Protein AF-A0A959BLJ2-F1 (afdb_monomer)

pLDDT: mean 72.9, std 11.4, range [43.72, 84.56]

Structure (mmCIF, N/CA/C/O backbone):
data_AF-A0A959BLJ2-F1
#
_entry.id   AF-A0A959BLJ2-F1
#
loop_
_atom_site.group_PDB
_atom_site.id
_atom_site.type_symbol
_atom_site.label_atom_id
_atom_site.label_alt_id
_atom_site.label_comp_id
_atom_site.label_asym_id
_atom_site.label_entity_id
_atom_site.label_seq_id
_atom_site.pdbx_PDB_ins_code
_atom_site.Cartn_x
_atom_site.Cartn_y
_atom_site.Cartn_z
_atom_site.occupancy
_atom_site.B_iso_or_equiv
_atom_site.auth_seq_id
_atom_site.auth_comp_id
_atom_site.auth_asym_id
_atom_site.auth_atom_id
_atom_site.pdbx_PDB_model_num
ATOM 1 N N . MET A 1 1 ? 22.339 -14.964 -24.001 1.00 52.47 1 MET A N 1
ATOM 2 C CA . MET A 1 1 ? 20.866 -15.059 -24.110 1.00 52.47 1 MET A CA 1
ATOM 3 C C . MET A 1 1 ? 20.276 -14.358 -22.897 1.00 52.47 1 MET A C 1
ATOM 5 O O . MET A 1 1 ? 20.735 -14.684 -21.807 1.00 52.47 1 MET A O 1
ATOM 9 N N . PRO A 1 2 ? 19.372 -13.374 -23.046 1.00 54.16 2 PRO A N 1
ATOM 10 C CA . PRO A 1 2 ? 18.734 -12.746 -21.897 1.00 54.16 2 PRO A CA 1
ATOM 11 C C . PRO A 1 2 ? 17.686 -13.699 -21.307 1.00 54.16 2 PRO A C 1
ATOM 13 O O . PRO A 1 2 ? 17.060 -14.482 -22.020 1.00 54.16 2 PRO A O 1
ATOM 16 N N . ILE A 1 3 ? 17.573 -13.668 -19.986 1.00 58.47 3 ILE A N 1
ATOM 17 C CA . ILE A 1 3 ? 16.668 -14.480 -19.171 1.00 58.47 3 ILE A CA 1
ATOM 18 C C . ILE A 1 3 ? 15.236 -14.009 -19.482 1.00 58.47 3 ILE A C 1
ATOM 20 O O . ILE A 1 3 ? 15.024 -12.797 -19.450 1.00 58.47 3 ILE A O 1
ATOM 24 N N . PRO A 1 4 ? 14.264 -14.886 -19.808 1.00 52.09 4 PRO A N 1
ATOM 25 C CA . PRO A 1 4 ? 12.890 -14.437 -19.993 1.00 52.09 4 PRO A CA 1
ATOM 26 C C . PRO A 1 4 ? 12.406 -13.864 -18.663 1.00 52.09 4 PRO A C 1
ATOM 28 O O . PRO A 1 4 ? 12.587 -14.505 -17.624 1.00 52.09 4 PRO A O 1
ATOM 31 N N . GLU A 1 5 ? 11.843 -12.656 -18.694 1.00 57.88 5 GLU A N 1
ATOM 32 C CA . GLU A 1 5 ? 11.174 -12.038 -17.553 1.00 57.88 5 GLU A CA 1
ATOM 33 C C . GLU A 1 5 ? 10.136 -13.038 -17.048 1.00 57.88 5 GLU A C 1
ATOM 35 O O . GLU A 1 5 ? 9.101 -13.282 -17.670 1.00 57.88 5 GLU A O 1
ATOM 40 N N . LYS A 1 6 ? 10.501 -13.750 -15.981 1.00 51.06 6 LYS A N 1
ATOM 41 C CA . LYS A 1 6 ? 9.698 -14.816 -15.405 1.00 51.06 6 LYS A CA 1
ATOM 42 C C . LYS A 1 6 ? 8.441 -14.135 -14.898 1.00 51.06 6 LYS A C 1
ATOM 44 O O . LYS A 1 6 ? 8.510 -13.459 -13.881 1.00 51.06 6 LYS A O 1
ATOM 49 N N . TYR A 1 7 ? 7.338 -14.277 -15.631 1.00 53.50 7 TYR A N 1
ATOM 50 C CA . TYR A 1 7 ? 6.028 -13.789 -15.222 1.00 53.50 7 TYR A CA 1
ATOM 51 C C . TYR A 1 7 ? 5.768 -14.286 -13.800 1.00 53.50 7 TYR A C 1
ATOM 53 O O . TYR A 1 7 ? 5.587 -15.485 -13.571 1.00 53.50 7 TYR A O 1
ATOM 61 N N . ILE A 1 8 ? 5.861 -13.371 -12.838 1.00 58.66 8 ILE A N 1
ATOM 62 C CA . ILE A 1 8 ? 5.483 -13.631 -11.460 1.00 58.66 8 ILE A CA 1
ATOM 63 C C . ILE A 1 8 ? 3.972 -13.428 -11.463 1.00 58.66 8 ILE A C 1
ATOM 65 O O . ILE A 1 8 ? 3.532 -12.302 -11.700 1.00 58.66 8 ILE A O 1
ATOM 69 N N . PRO A 1 9 ? 3.166 -14.492 -11.303 1.00 58.03 9 PRO A N 1
ATOM 70 C CA . PRO A 1 9 ? 1.732 -14.315 -11.202 1.00 58.03 9 PRO A CA 1
ATOM 71 C C . PRO A 1 9 ? 1.461 -13.353 -10.053 1.00 58.03 9 PRO A C 1
ATOM 73 O O . PRO A 1 9 ? 2.048 -13.484 -8.978 1.00 58.03 9 PRO A O 1
ATOM 76 N N . ILE A 1 10 ? 0.598 -12.376 -10.320 1.00 56.56 10 ILE A N 1
ATOM 77 C CA . ILE A 1 10 ? 0.103 -11.453 -9.308 1.00 56.56 10 ILE A CA 1
ATOM 78 C C . ILE A 1 10 ? -0.403 -12.308 -8.148 1.00 56.56 10 ILE A C 1
ATOM 80 O O . ILE A 1 10 ? -1.298 -13.136 -8.322 1.00 56.56 10 ILE A O 1
ATOM 84 N N . ASP A 1 11 ? 0.236 -12.175 -6.989 1.00 60.81 11 ASP A N 1
ATOM 85 C CA . ASP A 1 11 ? -0.122 -12.949 -5.812 1.00 60.81 11 ASP A CA 1
ATOM 86 C C . ASP A 1 11 ? -1.477 -12.416 -5.337 1.00 60.81 11 ASP A C 1
ATOM 88 O O . ASP A 1 11 ? -1.551 -11.378 -4.683 1.00 60.81 11 ASP A O 1
ATOM 92 N N . CYS A 1 12 ? -2.577 -13.066 -5.725 1.00 55.66 12 CYS A N 1
ATOM 93 C CA . CYS A 1 12 ? -3.920 -12.621 -5.342 1.00 55.66 12 CYS A CA 1
ATOM 94 C C . CYS A 1 12 ? -4.052 -12.502 -3.817 1.00 55.66 12 CYS A C 1
ATOM 96 O O . CYS A 1 12 ? -4.697 -11.581 -3.333 1.00 55.66 12 CYS A O 1
ATOM 98 N N . ASN A 1 13 ? -3.327 -13.334 -3.052 1.00 63.41 13 ASN A N 1
ATOM 99 C CA . ASN A 1 13 ? -3.282 -13.217 -1.595 1.00 63.41 13 ASN A CA 1
ATOM 100 C C . ASN A 1 13 ? -2.723 -11.871 -1.122 1.00 63.41 13 ASN A C 1
ATOM 102 O O . ASN A 1 13 ? -3.028 -11.449 -0.011 1.00 63.41 13 ASN A O 1
ATOM 106 N N . PHE A 1 14 ? -1.856 -11.221 -1.899 1.00 67.69 14 PHE A N 1
ATOM 107 C CA . PHE A 1 14 ? -1.341 -9.893 -1.578 1.00 67.69 14 PHE A CA 1
ATOM 108 C C . PHE A 1 14 ? -2.431 -8.829 -1.731 1.00 67.69 14 PHE A C 1
ATOM 110 O O . PHE A 1 14 ? -2.600 -8.006 -0.833 1.00 67.69 14 PHE A O 1
ATOM 117 N N . TYR A 1 15 ? -3.220 -8.910 -2.803 1.00 67.81 15 TYR A N 1
ATOM 118 C CA . TYR A 1 15 ? -4.370 -8.035 -3.027 1.00 67.81 15 TYR A CA 1
ATOM 119 C C . TYR A 1 15 ? -5.456 -8.248 -1.974 1.00 67.81 15 TYR A C 1
ATOM 121 O O . TYR A 1 15 ? -5.846 -7.289 -1.317 1.00 67.81 15 TYR A O 1
ATOM 129 N N . ASP A 1 16 ? -5.822 -9.500 -1.690 1.00 70.06 16 ASP A N 1
ATOM 130 C CA . ASP A 1 16 ? -6.748 -9.842 -0.603 1.00 70.06 16 ASP A CA 1
ATOM 131 C C . ASP A 1 16 ? -6.271 -9.294 0.753 1.00 70.06 16 ASP A C 1
ATOM 133 O O . ASP A 1 16 ? -7.065 -8.818 1.565 1.00 70.06 16 ASP A O 1
ATOM 137 N N . ARG A 1 17 ? -4.958 -9.330 1.029 1.00 76.44 17 ARG A N 1
ATOM 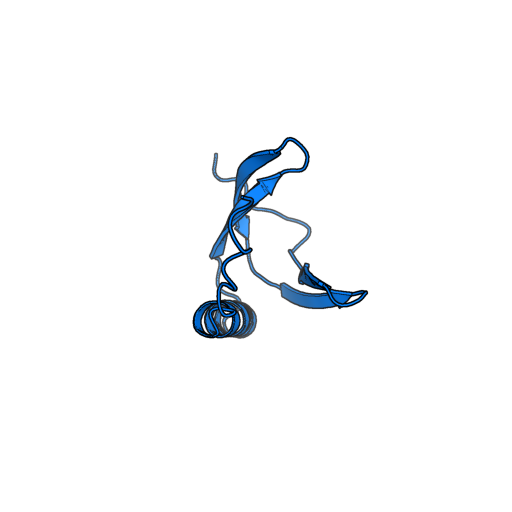138 C CA . ARG A 1 17 ? -4.389 -8.772 2.270 1.00 76.44 17 ARG A CA 1
ATOM 139 C C . ARG A 1 17 ? -4.476 -7.251 2.313 1.00 76.44 17 ARG A C 1
ATOM 141 O O . ARG A 1 17 ? -4.714 -6.710 3.393 1.00 76.44 17 ARG A O 1
ATOM 148 N N . ILE A 1 18 ? -4.273 -6.577 1.183 1.00 75.69 18 ILE A N 1
ATOM 149 C CA . ILE A 1 18 ? -4.420 -5.122 1.059 1.00 75.69 18 ILE A CA 1
ATOM 150 C C . ILE A 1 18 ? -5.882 -4.733 1.267 1.00 75.69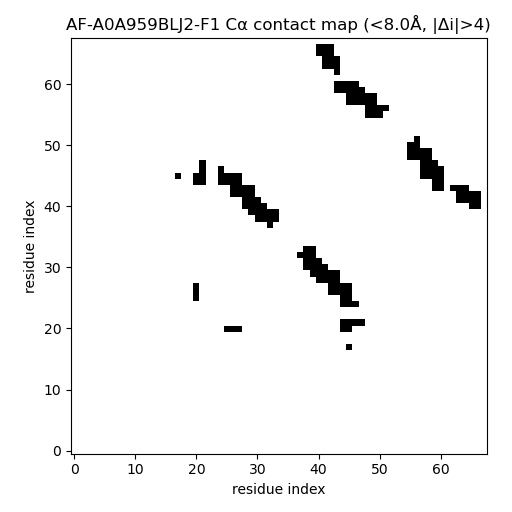 18 ILE A C 1
ATOM 152 O O . ILE A 1 18 ? -6.169 -3.913 2.138 1.00 75.69 18 ILE A O 1
ATOM 156 N N . GLU A 1 19 ? -6.803 -5.374 0.550 1.00 74.69 19 GLU A N 1
ATOM 157 C CA . GLU A 1 19 ? -8.241 -5.130 0.669 1.00 74.69 19 GLU A CA 1
ATOM 158 C C . GLU A 1 19 ? -8.730 -5.408 2.095 1.00 74.69 19 GLU A C 1
ATOM 160 O O . GLU A 1 19 ? -9.395 -4.569 2.705 1.00 74.69 19 GLU A O 1
ATOM 165 N N . ALA A 1 20 ? -8.318 -6.529 2.694 1.00 80.38 20 ALA A N 1
ATOM 166 C CA . ALA A 1 20 ? -8.639 -6.845 4.082 1.00 80.38 20 ALA A CA 1
ATOM 167 C C . ALA A 1 20 ? -8.066 -5.811 5.061 1.00 80.38 20 ALA A C 1
ATOM 169 O O . ALA A 1 20 ? -8.747 -5.436 6.017 1.00 80.38 20 ALA A O 1
ATOM 170 N N . ALA A 1 21 ? -6.839 -5.327 4.847 1.00 80.25 21 ALA A N 1
ATOM 171 C CA . ALA A 1 21 ? -6.232 -4.301 5.693 1.00 80.25 21 ALA A CA 1
ATOM 172 C C . ALA A 1 21 ? -6.948 -2.944 5.577 1.00 80.25 21 ALA A C 1
ATOM 174 O O . ALA A 1 21 ? -7.127 -2.280 6.604 1.00 80.25 21 ALA A O 1
ATOM 175 N N . ILE A 1 22 ? -7.408 -2.572 4.376 1.00 81.06 22 ILE A N 1
ATOM 176 C CA . ILE A 1 22 ? -8.220 -1.371 4.121 1.00 81.06 22 ILE A CA 1
ATOM 177 C C . ILE A 1 22 ? -9.575 -1.491 4.828 1.00 81.06 22 ILE A C 1
ATOM 179 O O . ILE A 1 22 ? -9.935 -0.626 5.631 1.00 81.06 22 ILE A O 1
ATOM 183 N N . VAL A 1 23 ? -10.291 -2.603 4.619 1.00 81.06 23 VAL A N 1
ATOM 184 C CA . VAL A 1 23 ? -11.605 -2.862 5.236 1.00 81.06 23 VAL A CA 1
ATOM 185 C C . VAL A 1 23 ? -11.509 -2.882 6.762 1.00 81.06 23 VAL A C 1
ATOM 187 O O . VAL A 1 23 ? -12.331 -2.279 7.453 1.00 81.06 23 VAL A O 1
ATOM 190 N N . GLN A 1 24 ? -10.480 -3.530 7.310 1.00 83.12 24 GLN A N 1
ATOM 191 C CA . GLN A 1 24 ? -10.260 -3.613 8.757 1.00 83.12 24 GLN A CA 1
ATOM 192 C C . GLN A 1 24 ? -9.662 -2.328 9.349 1.00 83.12 24 GLN A C 1
ATOM 194 O O . GLN A 1 24 ? -9.537 -2.230 10.572 1.00 83.12 24 GLN A O 1
ATOM 199 N N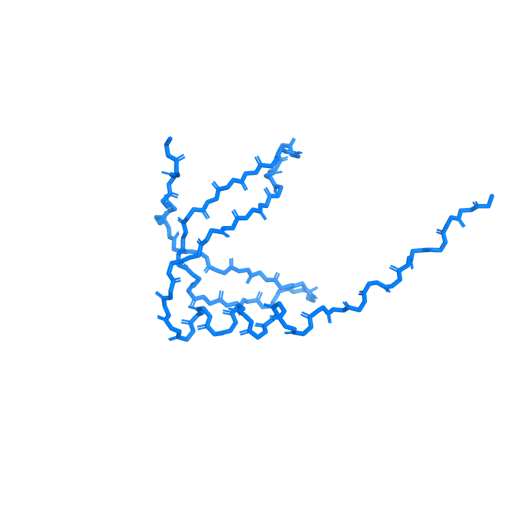 . ARG A 1 25 ? -9.265 -1.351 8.515 1.00 79.69 25 ARG A N 1
ATOM 200 C CA . ARG A 1 25 ? -8.505 -0.149 8.913 1.00 79.69 25 ARG A CA 1
ATOM 201 C C . ARG A 1 25 ? -7.310 -0.488 9.804 1.00 79.69 25 ARG A C 1
ATOM 203 O O . ARG A 1 25 ? -6.998 0.220 10.773 1.00 79.69 25 ARG A O 1
ATOM 210 N N . ARG A 1 26 ? -6.676 -1.617 9.495 1.00 78.44 26 ARG A N 1
ATOM 211 C CA . ARG A 1 26 ? -5.589 -2.183 10.282 1.00 78.44 26 ARG A CA 1
ATOM 212 C C . ARG A 1 26 ? -4.309 -1.403 9.999 1.00 78.44 26 ARG A C 1
ATOM 214 O O . ARG A 1 26 ? -4.041 -1.011 8.867 1.00 78.44 26 ARG A O 1
ATOM 221 N N . THR A 1 27 ? -3.510 -1.189 11.038 1.00 81.81 27 THR A N 1
ATOM 222 C CA . THR A 1 27 ? -2.148 -0.684 10.870 1.00 81.81 27 THR A CA 1
ATOM 223 C C . THR A 1 27 ? -1.271 -1.792 10.283 1.00 81.81 27 THR A C 1
ATOM 225 O O . THR A 1 27 ? -1.238 -2.904 10.816 1.00 81.81 27 THR A O 1
ATOM 228 N N . VAL A 1 28 ? -0.589 -1.500 9.181 1.00 82.31 28 VAL A N 1
ATOM 229 C CA . VAL A 1 28 ? 0.318 -2.404 8.471 1.00 82.31 28 VAL A CA 1
ATOM 230 C C . VAL A 1 28 ? 1.710 -1.785 8.378 1.00 82.31 28 VAL A C 1
ATOM 232 O O . VAL A 1 28 ? 1.852 -0.566 8.285 1.00 82.31 28 VAL A O 1
ATOM 235 N N . CYS A 1 29 ? 2.737 -2.630 8.371 1.00 83.25 29 CYS A N 1
ATOM 236 C CA . CYS A 1 29 ? 4.090 -2.217 8.017 1.00 83.25 29 CYS A CA 1
ATOM 237 C C . CYS A 1 29 ? 4.302 -2.440 6.522 1.00 83.25 29 CYS A C 1
ATOM 239 O O . CYS A 1 29 ? 4.205 -3.570 6.043 1.00 83.25 29 CYS A O 1
ATOM 241 N N . LEU A 1 30 ? 4.590 -1.363 5.801 1.00 81.44 30 LEU A N 1
ATOM 242 C CA . 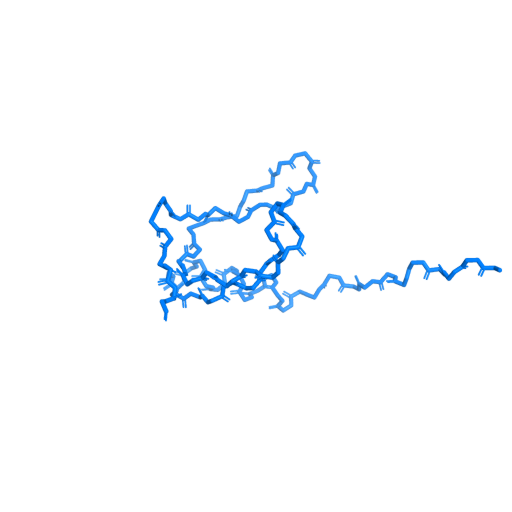LEU A 1 30 ? 4.973 -1.388 4.397 1.00 81.44 30 LEU A CA 1
ATOM 243 C C . LEU A 1 30 ? 6.490 -1.353 4.300 1.00 81.44 30 LEU A C 1
ATOM 245 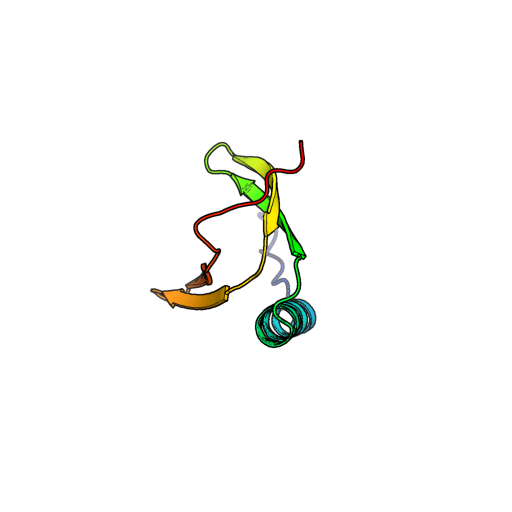O O . LEU A 1 30 ? 7.111 -0.401 4.772 1.00 81.44 30 LEU A O 1
ATOM 249 N N . GLU A 1 31 ? 7.063 -2.361 3.655 1.00 84.56 31 GLU A N 1
ATOM 250 C CA . GLU A 1 31 ? 8.431 -2.312 3.150 1.00 84.56 31 GLU A CA 1
ATOM 251 C C . GLU A 1 31 ? 8.381 -1.934 1.670 1.00 84.56 31 GLU A C 1
ATOM 253 O O . GLU A 1 31 ? 7.734 -2.611 0.872 1.00 84.56 31 GLU A O 1
ATOM 258 N N . TYR A 1 32 ? 9.019 -0.825 1.307 1.00 81.62 32 TYR A N 1
ATOM 259 C CA . TYR A 1 32 ? 9.026 -0.315 -0.061 1.00 81.62 32 TYR A CA 1
ATOM 260 C C . TYR A 1 32 ? 10.367 0.332 -0.398 1.00 81.62 32 TYR A C 1
ATOM 262 O O . TYR A 1 32 ? 11.102 0.778 0.480 1.00 81.62 32 TYR A O 1
ATOM 270 N N . LEU A 1 33 ? 10.689 0.410 -1.687 1.00 81.81 33 LEU A N 1
ATOM 271 C CA . LEU A 1 33 ? 11.844 1.168 -2.155 1.00 81.81 33 LEU A CA 1
ATOM 272 C C . LEU A 1 33 ? 11.478 2.649 -2.213 1.00 81.81 33 LEU A C 1
ATOM 274 O O . LEU A 1 33 ? 10.517 3.041 -2.875 1.00 81.81 33 LEU A O 1
ATOM 278 N N . ASN A 1 34 ? 12.235 3.485 -1.508 1.00 80.62 34 ASN A N 1
ATOM 279 C CA . ASN A 1 34 ? 12.062 4.930 -1.595 1.00 80.62 34 ASN A CA 1
ATOM 280 C C . ASN A 1 34 ? 12.617 5.480 -2.926 1.00 80.62 34 ASN A C 1
ATOM 282 O O . ASN A 1 34 ? 13.281 4.777 -3.684 1.00 80.62 34 ASN A O 1
ATOM 286 N N . ALA A 1 35 ? 12.397 6.770 -3.194 1.00 79.12 35 ALA A N 1
ATOM 287 C CA . ALA A 1 35 ? 12.883 7.429 -4.413 1.00 79.12 35 ALA A CA 1
ATOM 288 C C . ALA A 1 35 ? 14.421 7.405 -4.581 1.00 79.12 35 ALA A C 1
ATOM 290 O O . ALA A 1 35 ? 14.920 7.648 -5.675 1.00 79.12 35 ALA A O 1
ATOM 291 N N . GLY A 1 36 ? 15.173 7.117 -3.513 1.00 82.81 36 GLY A N 1
ATOM 292 C CA . GLY A 1 36 ? 16.624 6.924 -3.545 1.00 82.81 36 GLY A CA 1
ATOM 293 C C . GLY A 1 36 ? 17.058 5.475 -3.791 1.00 82.81 36 GLY A C 1
ATOM 294 O O . GLY A 1 36 ? 18.253 5.202 -3.776 1.00 82.81 36 GLY A O 1
ATOM 295 N N . GLY A 1 37 ? 16.120 4.541 -3.984 1.00 84.50 37 GLY A N 1
ATOM 296 C CA . GLY A 1 37 ? 16.410 3.117 -4.166 1.00 84.50 37 GLY A CA 1
ATOM 297 C C . GLY A 1 37 ? 16.798 2.384 -2.879 1.00 84.50 37 GLY A C 1
ATOM 298 O O . GLY A 1 37 ? 17.343 1.287 -2.949 1.00 84.50 37 GLY A O 1
ATOM 299 N N . HIS A 1 38 ? 16.551 2.972 -1.705 1.00 83.12 38 HIS A N 1
ATOM 300 C CA . HIS A 1 38 ? 16.802 2.319 -0.419 1.00 83.12 38 HIS A CA 1
ATOM 301 C C . HIS A 1 38 ? 15.507 1.723 0.136 1.00 83.12 38 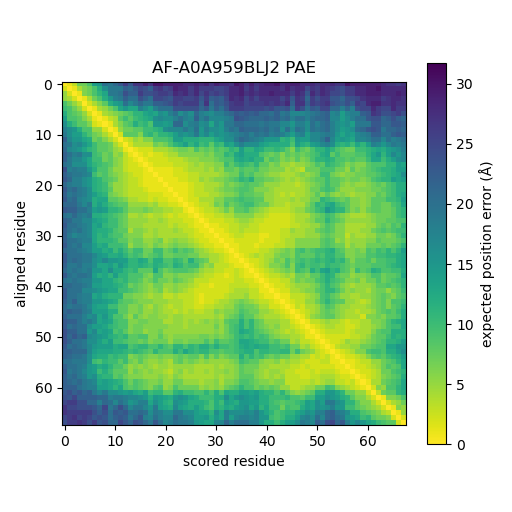HIS A C 1
ATOM 303 O O . HIS A 1 38 ? 14.440 2.333 0.013 1.00 83.12 38 HIS A O 1
ATOM 309 N N . ASN A 1 39 ? 15.610 0.572 0.806 1.00 84.56 39 ASN A N 1
ATOM 310 C CA . ASN A 1 39 ? 14.486 -0.012 1.533 1.00 84.56 39 ASN A CA 1
ATOM 311 C C . ASN A 1 39 ? 14.043 0.947 2.642 1.00 84.56 39 ASN A C 1
ATOM 313 O O . ASN A 1 39 ? 14.838 1.376 3.482 1.00 84.56 39 ASN A O 1
ATOM 317 N N . ALA A 1 40 ? 12.762 1.278 2.630 1.00 81.75 40 ALA A N 1
ATOM 318 C CA . ALA A 1 40 ? 12.084 2.062 3.636 1.00 81.75 40 ALA A CA 1
ATOM 319 C C . ALA A 1 40 ? 10.985 1.209 4.265 1.00 81.75 40 ALA A C 1
ATOM 321 O O . ALA A 1 40 ? 10.250 0.505 3.574 1.00 81.75 40 ALA A O 1
ATOM 322 N N . LEU A 1 41 ? 10.875 1.301 5.587 1.00 83.06 41 LEU A N 1
ATOM 323 C CA . LEU A 1 41 ? 9.782 0.728 6.356 1.00 83.06 41 LEU A CA 1
ATOM 324 C C . LEU A 1 41 ? 8.894 1.869 6.849 1.00 83.06 41 LEU A C 1
ATOM 326 O O . LEU A 1 41 ? 9.390 2.832 7.438 1.00 83.06 41 LEU A O 1
ATOM 330 N N . ALA A 1 42 ? 7.590 1.767 6.617 1.00 81.75 42 ALA A N 1
ATOM 331 C CA . ALA A 1 42 ? 6.607 2.701 7.152 1.00 81.75 42 ALA A CA 1
ATOM 332 C C . ALA A 1 42 ? 5.468 1.939 7.821 1.00 81.75 42 ALA A C 1
ATOM 334 O O . ALA A 1 42 ? 4.849 1.073 7.203 1.00 81.75 42 ALA A O 1
ATOM 335 N N . GLU A 1 43 ? 5.164 2.293 9.068 1.00 83.00 43 GLU A N 1
ATOM 336 C CA . GLU A 1 43 ? 3.958 1.817 9.729 1.00 83.00 43 GLU A CA 1
ATOM 337 C C . GLU A 1 43 ? 2.817 2.791 9.416 1.00 83.00 43 GLU A C 1
ATOM 33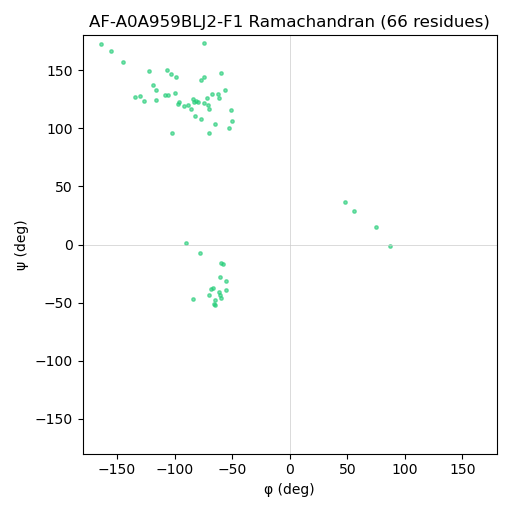9 O O . GLU A 1 43 ? 2.888 3.997 9.674 1.00 83.00 43 GLU A O 1
ATOM 344 N N . THR A 1 44 ? 1.763 2.291 8.784 1.00 82.56 44 THR A N 1
ATOM 345 C CA . THR A 1 44 ? 0.663 3.136 8.323 1.00 82.56 44 THR A CA 1
ATOM 346 C C . THR A 1 44 ? -0.631 2.350 8.197 1.00 82.56 44 THR A C 1
ATOM 348 O O . THR A 1 44 ? -0.652 1.124 8.239 1.00 82.56 44 THR A O 1
ATOM 351 N N . LYS A 1 45 ? -1.746 3.059 8.062 1.00 81.25 45 LYS A N 1
ATOM 352 C CA . LYS A 1 45 ? -3.040 2.454 7.743 1.00 81.25 45 LYS A CA 1
ATOM 353 C C . LYS A 1 45 ? -3.288 2.649 6.261 1.00 81.25 45 LYS A C 1
ATOM 355 O O . LYS A 1 45 ? -3.171 3.767 5.779 1.00 81.25 45 LYS A O 1
ATOM 360 N N . LEU A 1 46 ? -3.648 1.593 5.548 1.00 81.75 46 LEU A N 1
ATOM 361 C CA . LEU A 1 46 ? -4.084 1.737 4.163 1.00 81.75 46 LEU A CA 1
ATOM 362 C C . LEU A 1 46 ? -5.459 2.409 4.174 1.00 81.75 46 LEU A C 1
ATOM 364 O O . LEU A 1 46 ? -6.374 1.906 4.829 1.00 81.75 46 LEU A O 1
ATOM 368 N N . GLN A 1 47 ? -5.585 3.576 3.538 1.00 79.56 47 GLN A N 1
ATOM 369 C CA . GLN A 1 47 ? -6.883 4.246 3.429 1.00 79.56 47 GLN A CA 1
ATOM 370 C C . GLN A 1 47 ? -7.681 3.696 2.261 1.00 79.56 47 GLN A C 1
ATOM 372 O O . GLN A 1 47 ? -8.866 3.428 2.426 1.00 79.56 47 GLN A O 1
ATOM 377 N N . ASP A 1 48 ? -7.033 3.569 1.107 1.00 77.31 48 ASP A N 1
ATOM 378 C CA . ASP A 1 48 ? -7.676 3.181 -0.140 1.00 77.31 48 ASP A CA 1
ATOM 379 C C . ASP A 1 48 ? -6.624 2.741 -1.172 1.00 77.31 48 ASP A C 1
ATOM 381 O O . ASP A 1 48 ? -5.417 2.902 -0.954 1.00 77.31 48 ASP A O 1
ATOM 385 N N . THR A 1 49 ? -7.079 2.216 -2.303 1.00 79.44 49 THR A N 1
ATOM 386 C CA . THR A 1 49 ? -6.256 1.832 -3.455 1.00 79.44 49 THR A CA 1
ATOM 387 C C . THR A 1 49 ? -6.808 2.514 -4.688 1.00 79.44 49 THR A C 1
ATOM 389 O O . THR A 1 49 ? -7.969 2.331 -5.038 1.00 79.44 49 THR A O 1
ATOM 392 N N . GLN A 1 50 ? -5.970 3.278 -5.378 1.00 79.00 50 GLN A N 1
ATOM 393 C CA . GLN A 1 50 ? -6.358 4.002 -6.576 1.00 79.00 50 GLN A CA 1
ATOM 394 C C . GLN A 1 50 ? -5.585 3.485 -7.781 1.00 79.00 50 GLN A C 1
ATOM 396 O O . GLN A 1 50 ? -4.359 3.541 -7.810 1.00 79.00 50 GLN A O 1
ATOM 401 N N . THR A 1 51 ? -6.301 3.058 -8.816 1.00 80.94 51 THR A N 1
ATOM 402 C CA . THR A 1 51 ? -5.697 2.759 -10.114 1.00 80.94 51 THR A CA 1
ATOM 403 C C . THR A 1 51 ? -5.558 4.045 -10.923 1.00 80.94 51 THR A C 1
ATOM 405 O O . THR A 1 51 ? -6.540 4.757 -11.150 1.00 80.94 51 THR A O 1
ATOM 408 N N . ARG A 1 52 ? -4.348 4.351 -11.387 1.00 81.19 52 ARG A N 1
ATOM 409 C CA . ARG A 1 52 ? -4.061 5.493 -12.256 1.00 81.19 52 ARG A CA 1
ATOM 410 C C . ARG A 1 52 ? -3.164 5.040 -13.403 1.00 81.19 52 ARG A C 1
ATOM 412 O O . ARG A 1 52 ? -2.131 4.433 -13.178 1.00 81.19 52 ARG A O 1
ATOM 419 N N . GLU A 1 53 ? -3.582 5.326 -14.636 1.00 77.44 53 GLU A N 1
ATOM 420 C CA . GLU A 1 53 ? -2.815 5.027 -15.863 1.00 77.44 53 GLU A CA 1
ATOM 421 C C . GLU A 1 53 ? -2.415 3.545 -16.034 1.00 77.44 53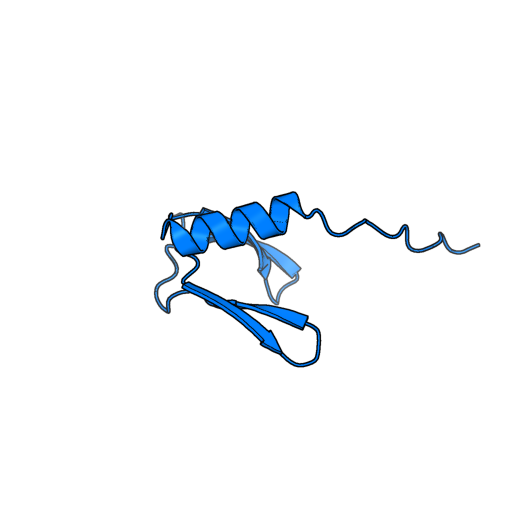 GLU A C 1
ATOM 423 O O . GLU A 1 53 ? -1.440 3.225 -16.700 1.00 77.44 53 GLU A O 1
ATOM 428 N N . GLY A 1 54 ? -3.216 2.628 -15.479 1.00 79.56 54 GLY A N 1
ATOM 429 C CA . GLY A 1 54 ? -2.965 1.183 -15.535 1.00 79.56 54 GLY A CA 1
ATOM 430 C C . GLY A 1 54 ? -2.071 0.656 -14.410 1.00 79.56 54 GLY A C 1
ATOM 431 O O . GLY A 1 54 ? -1.861 -0.550 -14.334 1.00 79.56 54 GLY A O 1
ATOM 432 N N . GLU A 1 55 ? -1.602 1.532 -13.522 1.00 78.00 55 GLU A N 1
ATOM 433 C CA . GLU A 1 55 ? -0.845 1.186 -12.320 1.00 78.00 55 GLU A CA 1
ATOM 434 C C . GLU A 1 55 ? -1.709 1.371 -11.068 1.00 78.00 55 GLU A C 1
ATOM 436 O O . GLU A 1 55 ? -2.606 2.215 -11.029 1.00 78.00 55 GLU A O 1
ATOM 441 N N . GLU A 1 56 ? -1.450 0.587 -10.026 1.00 75.44 56 GLU A N 1
ATOM 442 C CA . GLU A 1 56 ? -2.195 0.650 -8.768 1.00 75.44 56 GLU A CA 1
ATOM 443 C C . GLU A 1 56 ? -1.374 1.310 -7.666 1.00 75.44 56 GLU A C 1
ATOM 445 O O . GLU A 1 56 ? -0.238 0.930 -7.383 1.00 75.44 56 GLU A O 1
ATOM 450 N N . PHE A 1 57 ? -1.979 2.302 -7.019 1.00 81.00 57 PHE A N 1
ATOM 451 C CA . PHE A 1 57 ? -1.362 3.112 -5.982 1.00 81.00 57 PHE A CA 1
ATOM 452 C C . PHE A 1 57 ? -2.078 2.907 -4.653 1.00 81.00 57 PHE A C 1
ATOM 454 O O . PHE A 1 57 ? -3.301 2.995 -4.563 1.00 81.00 57 PHE A O 1
ATOM 461 N N . LEU A 1 58 ? -1.302 2.697 -3.591 1.00 79.38 58 LEU A N 1
ATOM 462 C CA . LEU A 1 58 ? -1.814 2.678 -2.224 1.00 79.38 58 LEU A CA 1
ATOM 463 C C . LEU A 1 58 ? -1.927 4.109 -1.699 1.00 79.38 58 LEU A C 1
ATOM 465 O O . LEU A 1 58 ? -0.938 4.844 -1.640 1.00 79.38 58 LEU A O 1
ATOM 469 N N . ILE A 1 59 ? -3.127 4.495 -1.279 1.00 81.75 59 ILE A N 1
ATOM 470 C CA . ILE A 1 59 ? -3.374 5.786 -0.648 1.00 81.75 59 ILE A CA 1
ATOM 471 C C . ILE A 1 59 ? -3.090 5.657 0.844 1.00 81.75 59 ILE A C 1
ATOM 473 O O . ILE A 1 59 ? -3.744 4.910 1.580 1.00 81.75 59 ILE A O 1
ATOM 477 N N . LEU A 1 60 ? -2.085 6.408 1.285 1.00 80.00 60 LEU A N 1
ATOM 478 C CA . LEU A 1 60 ? -1.656 6.462 2.673 1.00 80.00 60 LEU A CA 1
ATOM 479 C C . LEU A 1 60 ? -2.164 7.752 3.333 1.00 80.00 60 LEU A C 1
ATOM 481 O O . LEU A 1 60 ? -2.231 8.795 2.677 1.00 80.00 60 LEU A O 1
ATOM 485 N N . PRO A 1 61 ? -2.496 7.722 4.634 1.00 75.94 61 PRO A N 1
ATOM 486 C CA . PRO A 1 61 ? -2.776 8.923 5.399 1.00 75.94 61 PRO A CA 1
ATOM 487 C C . PRO A 1 61 ? -1.555 9.846 5.388 1.00 75.94 61 PRO A C 1
ATOM 489 O O . PRO A 1 61 ? -0.411 9.397 5.424 1.00 75.94 61 PRO A O 1
ATOM 492 N N . SER A 1 62 ? -1.807 11.155 5.424 1.00 64.56 62 SER A N 1
ATOM 493 C CA . SER A 1 62 ? -0.772 12.199 5.484 1.00 64.56 62 SER A CA 1
ATOM 494 C C . SER A 1 62 ? 0.166 12.078 6.693 1.00 64.56 62 SER A C 1
ATOM 496 O O . SER A 1 62 ? 1.248 12.661 6.698 1.00 64.56 62 SER A O 1
ATOM 498 N N . VAL A 1 63 ? -0.226 11.302 7.707 1.00 61.25 63 VAL A N 1
ATOM 499 C CA . VAL A 1 63 ? 0.587 10.973 8.875 1.00 61.25 63 VAL A CA 1
ATOM 500 C C . VAL A 1 63 ? 1.128 9.554 8.712 1.00 61.25 63 VAL A C 1
ATOM 502 O O . VAL A 1 63 ? 0.452 8.579 9.036 1.00 61.25 63 VAL A O 1
ATOM 505 N N . LEU A 1 64 ? 2.355 9.444 8.208 1.00 62.78 64 LEU A N 1
ATOM 506 C CA . LEU A 1 64 ? 3.108 8.191 8.223 1.00 62.78 64 LEU A CA 1
ATOM 507 C C . LEU A 1 64 ? 3.741 8.022 9.604 1.00 62.78 64 LEU A C 1
ATOM 509 O O . LEU A 1 64 ? 4.481 8.902 10.057 1.00 62.78 64 LEU A O 1
ATOM 513 N N . CYS A 1 65 ? 3.459 6.907 10.279 1.00 53.72 65 CYS A N 1
ATOM 514 C CA . CYS A 1 65 ? 4.134 6.590 11.527 1.00 53.72 65 CYS A CA 1
ATOM 515 C C . CYS A 1 65 ? 5.537 6.080 11.176 1.00 53.72 65 CYS A C 1
ATOM 517 O O . CYS A 1 65 ? 5.714 5.005 10.597 1.00 53.72 65 CYS A O 1
ATOM 519 N N . LYS A 1 66 ? 6.552 6.903 11.453 1.00 54.19 66 LYS A N 1
ATOM 520 C CA . LYS A 1 66 ? 7.946 6.481 11.325 1.00 54.19 66 LYS A CA 1
ATOM 521 C C . LYS A 1 66 ? 8.268 5.570 12.500 1.00 54.19 66 LYS A C 1
ATOM 523 O O . LYS A 1 66 ? 8.152 5.991 13.649 1.00 54.19 66 LYS A O 1
ATOM 528 N N . ILE A 1 67 ? 8.681 4.347 12.195 1.00 55.56 67 ILE A N 1
ATOM 529 C CA . ILE A 1 67 ? 9.297 3.465 13.181 1.00 55.56 67 ILE A CA 1
ATOM 530 C C . ILE A 1 67 ? 10.674 4.079 13.466 1.00 55.56 67 ILE A C 1
ATOM 532 O O . ILE A 1 67 ? 11.459 4.279 12.537 1.00 55.56 67 ILE A O 1
ATOM 536 N N . ASN A 1 68 ? 10.881 4.508 14.708 1.00 43.72 68 ASN A N 1
ATOM 537 C CA . ASN A 1 68 ? 12.075 5.219 15.169 1.00 43.72 68 ASN A CA 1
ATOM 538 C C . ASN A 1 68 ? 13.196 4.253 15.552 1.00 43.72 68 ASN A C 1
ATOM 540 O O . ASN A 1 68 ? 12.871 3.221 16.180 1.00 43.72 68 ASN A O 1
#

Solvent-accessible surface area (backbone atoms only — not comparable to full-atom values): 4373 Å² total; per-residue (Å²): 133,84,78,76,84,74,82,71,75,80,58,61,69,56,54,53,49,50,53,49,31,32,76,66,58,35,78,42,77,44,79,44,71,42,102,84,72,44,86,39,72,39,38,34,41,45,67,48,76,48,76,54,99,91,43,80,39,80,39,63,56,95,71,67,44,70,79,127

Nearest PDB structures (foldseek):
  7qfz-assembly4_G  TM=7.572E-01  e=2.804E-01  Escherichia fergusonii ATCC 35469
  7tb6-assembly1_A-2  TM=7.740E-01  e=4.340E-01  Stenotrophomonas maltophilia
  7qfz-assembly1_A  TM=7.564E-01  e=4.077E-01  Escherichia fergusonii ATCC 35469
  7qfz-assembly4_H  TM=7.617E-01  e=4.340E-01  Escherichia fergusonii ATCC 35469
  7u02-assembly1_M  TM=6.778E-01  e=5.929E-01  Caulobacter vibrioides CB15

Radius of gyration: 14.45 Å; Cα contacts (8 Å, |Δi|>4): 83; chains: 1; bounding box: 32×27×39 Å

Mean predicted aligned error: 10.4 Å

Secondary structure (DSSP, 8-state):
-PPP-------HHHHHHHHHHHHTT-EEEEEEE-TTS-EEEEEEE--EEEEETTEEEEEPPS--B---

Sequence (68 aa):
MPIPEKYIPIDCNFYDRIEAAIVQRRTVCLEYLNAGGHNALAETKLQDTQTREGEEFLILPSVLCKIN

Foldseek 3Di:
DDDPPPPDDDPVVVVVVLVVQQV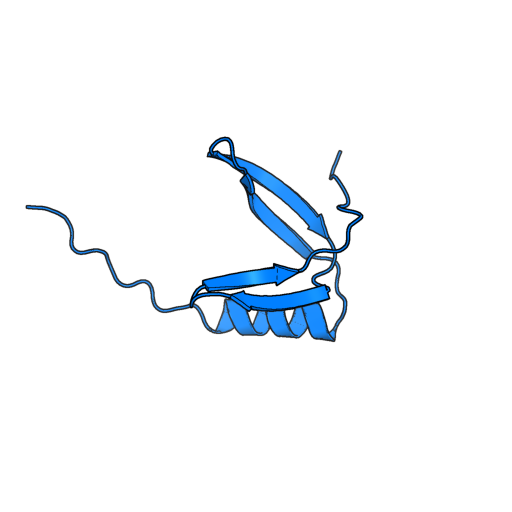VQHWDWDFDQDPVRDTDIWTFGFPDWDDDPNDIDTDTPPDIDHPD